Protein AF-A0A7X7AVJ8-F1 (afdb_monomer_lite)

Secondary structure (DSSP, 8-state):
-HHHHHHHHHHHH-HHHHHHHHHHHHHHHHHHHHT-PPP-SGGGTS-TTSHHHHHHHHHHHHH-SSPPP------HHHHTSHHHHHHHHHHHHHHTT-TT------HHHHHHHHHHHHHHHHHHHHHHHHHHHHHHHHHHHHHHHHHHHS-------

Radius of gyration: 40.54 Å; chains: 1; bounding box: 96×48×129 Å

pLDDT: mean 86.91, std 9.2, range [43.97, 97.0]

Structure (mmCIF, N/CA/C/O backbone):
data_AF-A0A7X7AVJ8-F1
#
_entry.id   AF-A0A7X7AVJ8-F1
#
loop_
_atom_site.group_PDB
_atom_site.id
_atom_site.type_symbol
_atom_site.label_atom_id
_atom_site.label_alt_id
_atom_site.label_comp_id
_atom_site.label_asym_id
_atom_site.label_entity_id
_atom_site.label_seq_id
_atom_site.pdbx_PDB_ins_code
_atom_site.Cartn_x
_atom_site.Cartn_y
_atom_site.Cartn_z
_atom_site.occupancy
_atom_site.B_iso_or_equiv
_atom_site.auth_seq_id
_atom_site.auth_comp_id
_atom_site.auth_asym_id
_atom_site.auth_atom_id
_atom_site.pdbx_PDB_model_num
ATOM 1 N N . MET A 1 1 ? 30.822 7.953 -60.426 1.00 58.78 1 MET A N 1
ATOM 2 C CA . MET A 1 1 ? 32.147 7.386 -60.065 1.00 58.78 1 MET A CA 1
ATOM 3 C C . MET A 1 1 ? 33.093 8.387 -59.384 1.00 58.78 1 MET A C 1
ATOM 5 O O . MET A 1 1 ? 33.814 8.000 -58.476 1.00 58.78 1 MET A O 1
ATOM 9 N N . ASN A 1 2 ? 33.059 9.682 -59.729 1.00 72.69 2 ASN A N 1
ATOM 10 C CA . ASN A 1 2 ? 34.025 10.670 -59.211 1.00 72.69 2 ASN A CA 1
ATOM 11 C C . ASN A 1 2 ? 33.883 11.044 -57.720 1.00 72.69 2 ASN A C 1
ATOM 13 O O . ASN A 1 2 ? 34.827 11.585 -57.149 1.00 72.69 2 ASN A O 1
ATOM 17 N N . LEU A 1 3 ? 32.737 10.784 -57.080 1.00 80.75 3 LEU A N 1
ATOM 18 C CA . LEU A 1 3 ? 32.504 11.142 -55.673 1.00 80.75 3 LEU A CA 1
ATOM 19 C C . LEU A 1 3 ? 33.219 10.183 -54.708 1.00 80.75 3 LEU A C 1
ATOM 21 O O . LEU A 1 3 ? 33.971 10.628 -53.846 1.00 80.75 3 LEU A O 1
ATOM 25 N N . PHE A 1 4 ? 33.054 8.873 -54.906 1.00 86.06 4 PHE A N 1
ATOM 26 C CA . PHE A 1 4 ? 33.702 7.843 -54.089 1.00 86.06 4 PHE A CA 1
ATOM 27 C C . PHE A 1 4 ? 35.227 7.887 -54.214 1.00 86.06 4 PHE A C 1
ATOM 29 O O . PHE A 1 4 ? 35.919 7.821 -53.204 1.00 86.06 4 PHE A O 1
ATOM 36 N N . ASN A 1 5 ? 35.752 8.132 -55.420 1.00 84.06 5 ASN A N 1
ATOM 37 C CA . ASN A 1 5 ? 37.193 8.304 -55.635 1.00 84.06 5 ASN A CA 1
ATOM 38 C C . ASN A 1 5 ? 37.744 9.550 -54.918 1.00 84.06 5 ASN A C 1
ATOM 40 O O . ASN A 1 5 ? 38.850 9.518 -54.383 1.00 84.06 5 ASN A O 1
ATOM 44 N N . LYS A 1 6 ? 36.965 10.639 -54.842 1.00 83.56 6 LYS A N 1
ATOM 45 C CA . LYS A 1 6 ? 37.340 11.844 -54.082 1.00 83.56 6 LYS A CA 1
ATOM 46 C C . LYS A 1 6 ? 37.289 11.625 -52.566 1.00 83.56 6 LYS A C 1
ATOM 48 O O . LYS A 1 6 ? 38.170 12.123 -51.867 1.00 83.56 6 LYS A O 1
ATOM 53 N N . LEU A 1 7 ? 36.293 10.896 -52.056 1.00 82.25 7 LEU A N 1
ATOM 54 C CA . LEU A 1 7 ? 36.221 10.523 -50.637 1.00 82.25 7 LEU A CA 1
ATOM 55 C C . LEU A 1 7 ? 37.371 9.588 -50.253 1.00 82.25 7 LEU A C 1
ATOM 57 O O . LEU A 1 7 ? 38.107 9.892 -49.318 1.00 82.25 7 LEU A O 1
ATOM 61 N N . GLY A 1 8 ? 37.582 8.516 -51.019 1.00 83.31 8 GLY A N 1
ATOM 62 C CA . GLY A 1 8 ? 38.673 7.565 -50.799 1.00 83.31 8 GLY A CA 1
ATOM 63 C C . GLY A 1 8 ? 40.044 8.239 -50.838 1.00 83.31 8 GLY A C 1
ATOM 64 O O . GLY A 1 8 ? 40.850 8.051 -49.929 1.00 83.31 8 GLY A O 1
ATOM 65 N N . GLY A 1 9 ? 40.269 9.129 -51.811 1.00 85.19 9 GLY A N 1
ATOM 66 C CA . GLY A 1 9 ? 41.506 9.907 -51.893 1.00 85.19 9 GLY A CA 1
ATOM 67 C C . GLY A 1 9 ? 41.748 10.814 -50.677 1.00 85.19 9 GLY A C 1
ATOM 68 O O . GLY A 1 9 ? 42.888 10.963 -50.239 1.00 85.19 9 GLY A O 1
ATOM 69 N N . ARG A 1 10 ? 40.695 11.393 -50.077 1.00 81.06 10 ARG A N 1
ATOM 70 C CA . ARG A 1 10 ? 40.819 12.176 -48.831 1.00 81.06 10 ARG A CA 1
ATOM 71 C C . ARG A 1 10 ? 41.119 11.309 -47.610 1.00 81.06 10 ARG A C 1
ATOM 73 O O . ARG A 1 10 ? 41.906 11.728 -46.764 1.00 81.06 10 ARG A O 1
ATOM 80 N N . ILE A 1 11 ? 40.531 10.117 -47.538 1.00 89.81 11 ILE A N 1
ATOM 81 C CA . ILE A 1 11 ? 40.794 9.146 -46.467 1.00 89.81 11 ILE A CA 1
ATOM 82 C C . ILE A 1 11 ? 42.255 8.686 -46.523 1.00 89.81 11 ILE A C 1
ATOM 84 O O . ILE A 1 11 ? 42.945 8.704 -45.507 1.00 89.81 11 ILE A O 1
ATOM 88 N N . GLN A 1 12 ? 42.760 8.378 -47.720 1.00 88.38 12 GLN A N 1
ATOM 89 C CA . GLN A 1 12 ? 44.133 7.908 -47.915 1.00 88.38 12 GLN A CA 1
ATOM 90 C C . GLN A 1 12 ? 45.187 8.998 -47.663 1.00 88.38 12 GLN A C 1
ATOM 92 O O . GLN A 1 12 ? 46.253 8.713 -47.122 1.00 88.38 12 GLN A O 1
ATOM 97 N N . LYS A 1 13 ? 44.903 10.256 -48.028 1.00 90.81 13 LYS A N 1
ATOM 98 C CA . LYS A 1 13 ? 45.857 11.370 -47.882 1.00 90.81 13 LYS A CA 1
ATOM 99 C C . LYS A 1 13 ? 46.037 11.836 -46.432 1.00 90.81 13 LYS A C 1
ATOM 101 O O . LYS A 1 13 ? 47.078 12.395 -46.097 1.00 90.81 13 LYS A O 1
ATOM 106 N N . SER A 1 14 ? 45.035 11.648 -45.572 1.00 89.19 14 SER A N 1
ATOM 107 C CA . SER A 1 14 ? 45.098 12.066 -44.164 1.00 89.19 14 SER A CA 1
ATOM 108 C C . SER A 1 14 ? 44.316 11.120 -43.241 1.00 89.19 14 SER A C 1
ATOM 110 O O . SER A 1 14 ? 43.305 11.531 -42.665 1.00 89.19 14 SER A O 1
ATOM 112 N N . PRO A 1 15 ? 44.785 9.872 -43.064 1.00 86.50 15 PRO A N 1
ATOM 113 C CA . PRO A 1 15 ? 44.043 8.826 -42.357 1.00 86.50 15 PRO A CA 1
ATOM 114 C C . PRO A 1 15 ? 43.783 9.172 -40.885 1.00 86.50 15 PRO A C 1
ATOM 116 O O . PRO A 1 15 ? 42.662 9.024 -40.408 1.00 86.50 15 PRO A O 1
ATOM 119 N N . PHE A 1 16 ? 44.772 9.738 -40.183 1.00 90.50 16 PHE A N 1
ATOM 120 C CA . PHE A 1 16 ? 44.627 10.136 -38.776 1.00 90.50 16 PHE A CA 1
ATOM 121 C C . PHE A 1 16 ? 43.551 11.206 -38.550 1.00 90.50 16 PHE A C 1
ATOM 123 O O . PHE A 1 16 ? 42.799 11.132 -37.583 1.00 90.50 16 PHE A O 1
ATOM 130 N N . LYS A 1 17 ? 43.447 12.196 -39.448 1.00 89.69 17 LYS A N 1
ATOM 131 C CA . LYS A 1 17 ? 42.457 13.278 -39.322 1.00 89.69 17 LYS A CA 1
ATOM 132 C C . LYS A 1 17 ? 41.038 12.763 -39.535 1.00 89.69 17 LYS A C 1
ATOM 134 O O . LYS A 1 17 ? 40.125 13.196 -38.840 1.00 89.69 17 LYS A O 1
ATOM 139 N N . VAL A 1 18 ? 40.866 11.840 -40.482 1.00 92.31 18 VAL A N 1
ATOM 140 C CA . VAL A 1 18 ? 39.571 11.200 -40.731 1.00 92.31 18 VAL A CA 1
ATOM 141 C C . VAL A 1 18 ? 39.179 10.315 -39.553 1.00 92.31 18 VAL A C 1
ATOM 143 O O . VAL A 1 18 ? 38.056 10.430 -39.083 1.00 92.31 18 VAL A O 1
ATOM 146 N N . LEU A 1 19 ? 40.106 9.511 -39.024 1.00 92.00 19 LEU A N 1
ATOM 147 C CA . LEU A 1 19 ? 39.847 8.670 -37.855 1.00 92.00 19 LEU A CA 1
ATOM 148 C C . LEU A 1 19 ? 39.412 9.503 -36.639 1.00 92.00 19 LEU A C 1
ATOM 150 O O . LEU A 1 19 ? 38.398 9.196 -36.017 1.00 92.00 19 LEU A O 1
ATOM 154 N N . LEU A 1 20 ? 40.133 10.590 -36.339 1.00 94.75 20 LEU A N 1
ATOM 155 C CA . LEU A 1 20 ? 39.787 11.500 -35.245 1.00 94.75 20 LEU A CA 1
ATOM 156 C C . LEU A 1 20 ? 38.399 12.127 -35.445 1.00 94.75 20 LEU A C 1
ATOM 158 O O . LEU A 1 20 ? 37.608 12.175 -34.506 1.00 94.75 20 LEU A O 1
ATOM 162 N N . LEU A 1 21 ? 38.090 12.577 -36.665 1.00 94.19 21 LEU A N 1
ATOM 163 C CA . LEU A 1 21 ? 36.784 13.147 -37.005 1.00 94.19 21 LEU A CA 1
ATOM 164 C C . LEU A 1 21 ? 35.657 12.125 -36.815 1.00 94.19 21 LEU A C 1
ATOM 166 O 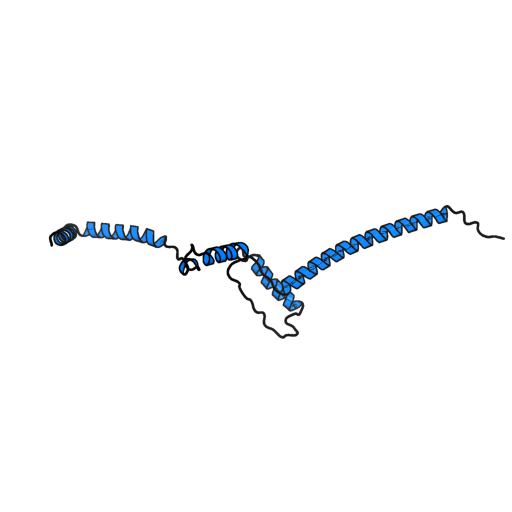O . LEU A 1 21 ? 34.609 12.461 -36.266 1.00 94.19 21 LEU A O 1
ATOM 170 N N . THR A 1 22 ? 35.871 10.880 -37.240 1.00 93.50 22 THR A N 1
ATOM 171 C CA . THR A 1 22 ? 34.911 9.790 -37.044 1.00 93.50 22 THR A CA 1
ATOM 172 C C . THR A 1 22 ? 34.684 9.523 -35.559 1.00 93.50 22 THR A C 1
ATOM 174 O O . THR A 1 22 ? 33.535 9.476 -35.133 1.00 93.50 22 THR A O 1
ATOM 177 N N . ILE A 1 23 ? 35.748 9.435 -34.755 1.00 95.00 23 ILE A N 1
ATOM 178 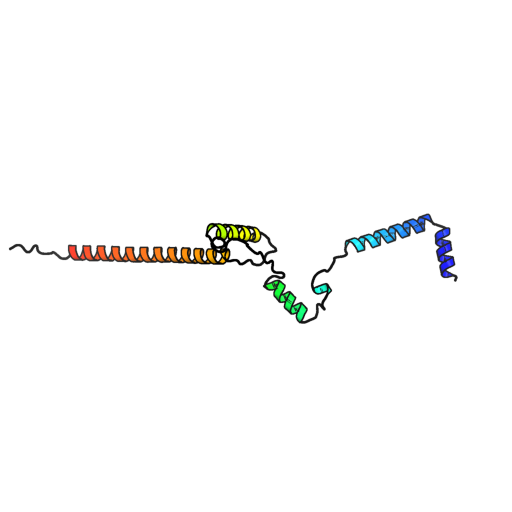C CA . ILE A 1 23 ? 35.642 9.244 -33.298 1.00 95.00 23 ILE A CA 1
ATOM 179 C C . ILE A 1 23 ? 34.877 10.402 -32.645 1.00 95.00 23 ILE A C 1
ATOM 181 O O . ILE A 1 23 ? 33.968 10.156 -31.859 1.00 95.00 23 ILE A O 1
ATOM 185 N N . LEU A 1 24 ? 35.181 11.652 -33.007 1.00 95.56 24 LEU A N 1
ATOM 186 C CA . LEU A 1 24 ? 34.448 12.835 -32.531 1.00 95.56 24 LEU A CA 1
ATOM 187 C C . LEU A 1 24 ? 32.964 12.790 -32.909 1.00 95.56 24 LEU A C 1
ATOM 189 O O . LEU A 1 24 ? 32.106 13.120 -32.096 1.00 95.56 24 LEU A O 1
ATOM 193 N N . THR A 1 25 ? 32.661 12.347 -34.129 1.00 94.19 25 THR A N 1
ATOM 194 C CA . THR A 1 25 ? 31.278 12.197 -34.598 1.00 94.19 25 THR A CA 1
ATOM 195 C C . THR A 1 25 ? 30.546 11.136 -33.777 1.00 94.19 25 THR A C 1
ATOM 197 O O . THR A 1 25 ? 29.435 11.383 -33.318 1.00 94.19 25 THR A O 1
ATOM 200 N N . PHE A 1 26 ? 31.174 9.985 -33.518 1.00 93.81 26 PHE A N 1
ATOM 201 C CA . PHE A 1 26 ? 30.594 8.949 -32.660 1.00 93.81 26 PHE A CA 1
ATOM 202 C C . PHE A 1 26 ? 30.434 9.410 -31.211 1.00 93.81 26 PHE A C 1
ATOM 204 O O . PHE A 1 26 ? 29.393 9.150 -30.617 1.00 93.81 26 PHE A O 1
ATOM 211 N N . ALA A 1 27 ? 31.405 10.140 -30.660 1.00 92.44 27 ALA A N 1
ATOM 212 C CA . ALA A 1 27 ? 31.304 10.698 -29.315 1.00 92.44 27 ALA A CA 1
ATOM 213 C C . ALA A 1 27 ? 30.085 11.625 -29.181 1.00 92.44 27 ALA A C 1
ATOM 215 O O . ALA A 1 27 ? 29.330 11.504 -28.221 1.00 92.44 27 ALA A O 1
ATOM 216 N N . LEU A 1 28 ? 29.834 12.486 -30.175 1.00 91.88 28 LEU A N 1
ATOM 217 C CA . LEU A 1 28 ? 28.644 13.344 -30.209 1.00 91.88 28 LEU A CA 1
ATOM 218 C C . LEU A 1 28 ? 27.338 12.545 -30.339 1.00 91.88 28 LEU A C 1
ATOM 220 O O . LEU A 1 28 ? 26.355 12.874 -29.680 1.00 91.88 28 LEU A O 1
ATOM 224 N N . LEU A 1 29 ? 27.318 11.483 -31.149 1.00 90.81 29 LEU A N 1
ATOM 225 C CA . LEU A 1 29 ? 26.137 10.622 -31.291 1.00 90.81 29 LEU A CA 1
ATOM 226 C C . LEU A 1 29 ? 25.814 9.856 -29.996 1.00 90.81 29 LEU A C 1
ATOM 228 O O . LEU A 1 29 ? 24.643 9.727 -29.641 1.00 90.81 29 LEU A O 1
ATOM 232 N N . ILE A 1 30 ? 26.835 9.402 -29.260 1.00 91.31 30 ILE A N 1
ATOM 233 C CA . ILE A 1 30 ? 26.671 8.706 -27.972 1.00 91.31 30 ILE A CA 1
ATOM 234 C C . ILE A 1 30 ? 26.006 9.617 -26.930 1.00 91.31 30 ILE A C 1
ATOM 236 O O . ILE A 1 30 ? 25.162 9.149 -26.169 1.00 91.31 30 ILE A O 1
ATOM 240 N N . VAL A 1 31 ? 26.306 10.921 -26.928 1.00 88.94 31 VAL A N 1
ATOM 241 C CA . VAL A 1 31 ? 25.640 11.888 -26.031 1.00 88.94 31 VAL A CA 1
ATOM 242 C C . VAL A 1 31 ? 24.121 11.914 -26.256 1.00 88.94 31 VAL A C 1
ATOM 244 O O . VAL A 1 31 ? 23.354 12.014 -25.297 1.00 88.94 31 VAL A O 1
ATOM 247 N N . GLY A 1 32 ? 23.672 11.766 -27.506 1.00 84.31 32 GLY A N 1
ATOM 248 C CA . GLY A 1 32 ? 22.250 11.641 -27.832 1.00 84.31 32 GLY A CA 1
ATOM 249 C C . GLY A 1 32 ? 21.636 10.338 -27.314 1.00 84.31 32 GLY A C 1
ATOM 250 O O . GLY A 1 32 ? 20.536 10.357 -26.767 1.00 84.31 32 GLY A O 1
ATOM 251 N N . ALA A 1 33 ? 22.367 9.224 -27.413 1.00 84.69 33 ALA A N 1
ATOM 252 C CA . ALA A 1 33 ? 21.906 7.915 -26.948 1.00 84.69 33 ALA A CA 1
ATOM 253 C C . ALA A 1 33 ? 21.673 7.863 -25.426 1.00 84.69 33 ALA A C 1
ATOM 255 O O . ALA A 1 33 ? 20.741 7.205 -24.975 1.00 84.69 33 ALA A O 1
ATOM 256 N N . ILE A 1 34 ? 22.468 8.598 -24.638 1.00 82.00 34 ILE A N 1
ATOM 257 C CA . ILE A 1 34 ? 22.302 8.685 -23.174 1.00 82.00 34 ILE A CA 1
ATOM 258 C C . ILE A 1 34 ? 20.972 9.364 -22.785 1.00 82.00 34 ILE A C 1
ATOM 260 O O . ILE A 1 34 ? 20.443 9.107 -21.709 1.00 82.00 34 ILE A O 1
ATOM 264 N N . ASN A 1 35 ? 20.399 10.200 -23.657 1.00 84.31 35 ASN A N 1
ATOM 265 C CA . ASN A 1 35 ? 19.148 10.926 -23.398 1.00 84.31 35 ASN A CA 1
ATOM 266 C C . ASN A 1 35 ? 17.892 10.204 -23.918 1.00 84.31 35 ASN A C 1
ATOM 268 O O . ASN A 1 35 ? 16.802 10.780 -23.919 1.00 84.31 35 ASN A O 1
ATOM 272 N N . VAL A 1 36 ? 18.018 8.954 -24.371 1.00 85.25 36 VAL A N 1
ATOM 273 C CA . VAL A 1 36 ? 16.871 8.157 -24.817 1.00 85.25 36 VAL A CA 1
ATOM 274 C C . VAL A 1 36 ? 16.073 7.697 -23.596 1.00 85.25 36 VAL A C 1
ATOM 276 O O . VAL A 1 36 ? 16.554 6.904 -22.791 1.00 85.25 36 VAL A O 1
ATOM 279 N N . LYS A 1 37 ? 14.836 8.185 -23.465 1.00 80.19 37 LYS A N 1
ATOM 280 C CA . LYS A 1 37 ? 13.865 7.691 -22.481 1.00 80.19 37 LYS A CA 1
ATOM 281 C C . LYS A 1 37 ? 13.062 6.551 -23.099 1.00 80.19 37 LYS A C 1
ATOM 283 O O . LYS A 1 37 ? 12.549 6.703 -24.206 1.00 80.19 37 LYS A O 1
ATOM 288 N N . MET A 1 38 ? 12.948 5.427 -22.395 1.00 79.56 38 MET A N 1
ATOM 289 C CA . MET A 1 38 ? 12.054 4.349 -22.816 1.00 79.56 38 MET A CA 1
ATOM 290 C C . MET A 1 38 ? 10.625 4.700 -22.403 1.00 79.56 38 MET A C 1
ATOM 292 O O . MET A 1 38 ? 10.365 4.893 -21.219 1.00 79.56 38 MET A O 1
ATOM 296 N N . ALA A 1 39 ? 9.723 4.798 -23.378 1.00 74.94 39 ALA A N 1
ATOM 297 C CA . ALA A 1 39 ? 8.290 4.768 -23.122 1.00 74.94 39 ALA A CA 1
ATOM 298 C C . ALA A 1 39 ? 7.870 3.294 -23.067 1.00 74.94 39 ALA A C 1
ATOM 300 O O . ALA A 1 39 ? 8.146 2.536 -23.999 1.00 74.94 39 ALA A O 1
ATOM 301 N N . THR A 1 40 ? 7.297 2.874 -21.943 1.00 79.19 40 THR A N 1
ATOM 302 C CA . THR A 1 40 ? 6.841 1.491 -21.718 1.00 79.19 40 THR A CA 1
ATOM 303 C C . THR A 1 40 ? 5.394 1.426 -21.248 1.00 79.19 40 THR A C 1
ATOM 305 O O . THR A 1 40 ? 4.883 0.327 -21.047 1.00 79.19 40 THR A O 1
ATOM 308 N N . GLY A 1 41 ? 4.738 2.572 -21.051 1.00 74.12 41 GLY A N 1
ATOM 309 C CA . GLY A 1 41 ? 3.341 2.625 -20.654 1.00 74.12 41 GLY A CA 1
ATOM 310 C C . GLY A 1 41 ? 2.392 2.483 -21.840 1.00 74.12 41 GLY A C 1
ATOM 311 O O . GLY A 1 41 ? 2.795 2.257 -22.992 1.00 74.12 41 GLY A O 1
ATOM 312 N N . SER A 1 42 ? 1.101 2.631 -21.548 1.00 73.94 42 SER A N 1
ATOM 313 C CA . SER A 1 42 ? 0.022 2.539 -22.533 1.00 73.94 42 SER A CA 1
ATOM 314 C C . SER A 1 42 ? 0.201 3.529 -23.693 1.00 73.94 42 SER A C 1
ATOM 316 O O . SER A 1 42 ? -0.137 3.198 -24.829 1.00 73.94 42 SER A O 1
ATOM 318 N N . GLU A 1 43 ? 0.860 4.670 -23.467 1.00 79.25 43 GLU A N 1
ATOM 319 C CA . GLU A 1 43 ? 1.227 5.669 -24.483 1.00 79.25 43 GLU A CA 1
ATOM 320 C C . GLU A 1 43 ? 2.095 5.126 -25.630 1.00 79.25 43 GLU A C 1
ATOM 322 O O . GLU A 1 43 ? 2.210 5.760 -26.678 1.00 79.25 43 GLU A O 1
ATOM 327 N N . THR A 1 44 ? 2.708 3.955 -25.442 1.00 82.56 44 THR A N 1
ATOM 328 C CA . THR A 1 44 ? 3.539 3.286 -26.456 1.00 82.56 44 THR A CA 1
ATOM 329 C C . THR A 1 44 ? 2.708 2.419 -27.402 1.00 82.56 44 THR A C 1
ATOM 331 O O . THR A 1 44 ? 3.112 2.164 -28.537 1.00 82.56 44 THR A O 1
ATOM 334 N N . LEU A 1 45 ? 1.558 1.931 -26.931 1.00 81.62 45 LEU A N 1
ATOM 335 C CA . LEU A 1 45 ? 0.755 0.913 -27.612 1.00 81.62 45 LEU A CA 1
ATOM 336 C C . LEU A 1 45 ? -0.551 1.466 -28.191 1.00 81.62 45 LEU A C 1
ATOM 338 O O . LEU A 1 45 ? -1.134 0.837 -29.075 1.00 81.62 45 LEU A O 1
ATOM 342 N N . VAL A 1 46 ? -1.010 2.625 -27.717 1.00 85.50 46 VAL A N 1
ATOM 343 C CA . VAL A 1 46 ? -2.249 3.266 -28.174 1.00 85.50 46 VAL A CA 1
ATOM 344 C C . VAL A 1 46 ? -2.037 4.737 -28.523 1.00 85.50 46 VAL A C 1
ATOM 346 O O . VAL A 1 46 ? -1.144 5.397 -28.001 1.00 85.50 46 VAL A O 1
ATOM 349 N N . ASP A 1 47 ? -2.872 5.259 -29.426 1.00 87.69 47 ASP A N 1
ATOM 350 C CA . ASP A 1 47 ? -2.837 6.672 -29.812 1.00 87.69 47 ASP A CA 1
ATOM 351 C C . ASP A 1 47 ? -3.192 7.561 -28.614 1.00 87.69 47 ASP A C 1
ATOM 353 O O . ASP A 1 47 ? -4.300 7.487 -28.068 1.00 87.69 47 ASP A O 1
ATOM 357 N N . VAL A 1 48 ? -2.254 8.433 -28.249 1.00 86.75 48 VAL A N 1
ATOM 358 C CA . VAL A 1 48 ? -2.372 9.385 -27.139 1.00 86.75 48 VAL A CA 1
ATOM 359 C C . VAL A 1 48 ? -3.486 10.419 -27.336 1.00 86.75 48 VAL A C 1
ATOM 361 O O . VAL A 1 48 ? -3.941 11.028 -26.372 1.00 86.75 48 VAL A O 1
ATOM 364 N N . ASN A 1 49 ? -3.964 10.611 -28.568 1.00 90.25 49 ASN A N 1
ATOM 365 C CA . ASN A 1 49 ? -5.084 11.508 -28.870 1.00 90.25 49 ASN A CA 1
ATOM 366 C C . ASN A 1 49 ? -6.440 10.788 -28.869 1.00 90.25 49 ASN A C 1
ATOM 368 O O . ASN A 1 49 ? -7.475 11.415 -29.107 1.00 90.25 49 ASN A O 1
ATOM 372 N N . SER A 1 50 ? -6.458 9.472 -28.636 1.00 92.06 50 SER A N 1
ATOM 373 C CA . SER A 1 50 ? -7.703 8.715 -28.565 1.00 92.06 50 SER A CA 1
ATOM 374 C C . SER A 1 50 ? -8.489 9.064 -27.301 1.00 92.06 50 SER A C 1
ATOM 376 O O . SER A 1 50 ? -7.931 9.267 -26.222 1.00 92.06 50 SER A O 1
ATOM 378 N N . SER A 1 51 ? -9.820 9.072 -27.410 1.00 90.44 51 SER A N 1
ATOM 379 C CA . SER A 1 51 ? -10.696 9.293 -26.255 1.00 90.44 51 SER A CA 1
ATOM 380 C C . SER A 1 51 ? -10.492 8.243 -25.159 1.00 90.44 51 SER A C 1
ATOM 382 O O . SER A 1 51 ? -10.625 8.561 -23.983 1.00 90.44 51 SER A O 1
ATOM 384 N N . ALA A 1 52 ? -10.146 7.007 -25.538 1.00 87.44 52 ALA A N 1
ATOM 385 C CA . ALA A 1 52 ? -9.864 5.921 -24.605 1.00 87.44 52 ALA A CA 1
ATOM 386 C C . ALA A 1 52 ? -8.589 6.181 -23.790 1.00 87.44 52 ALA A C 1
ATOM 388 O O . ALA A 1 52 ? -8.624 6.052 -22.570 1.00 87.44 52 ALA A O 1
ATOM 389 N N . TYR A 1 53 ? -7.496 6.605 -24.438 1.00 88.62 53 TYR A N 1
ATOM 390 C CA . TYR A 1 53 ? -6.259 6.958 -23.737 1.00 88.62 53 TYR A CA 1
ATOM 391 C C . TYR A 1 53 ? -6.480 8.129 -22.776 1.00 88.62 53 TYR A C 1
ATOM 393 O O . TYR A 1 53 ? -6.138 8.029 -21.604 1.00 88.62 53 TYR A O 1
ATOM 401 N N . ILE A 1 54 ? -7.119 9.206 -23.244 1.00 90.12 54 ILE A N 1
ATOM 402 C CA . ILE A 1 54 ? -7.382 10.395 -22.419 1.00 90.12 54 ILE A CA 1
ATOM 403 C C . ILE A 1 54 ? -8.264 10.037 -21.217 1.00 90.12 54 ILE A C 1
ATOM 405 O O . ILE A 1 54 ? -7.970 10.442 -20.097 1.00 90.12 54 ILE A O 1
ATOM 409 N N . SER A 1 55 ? -9.325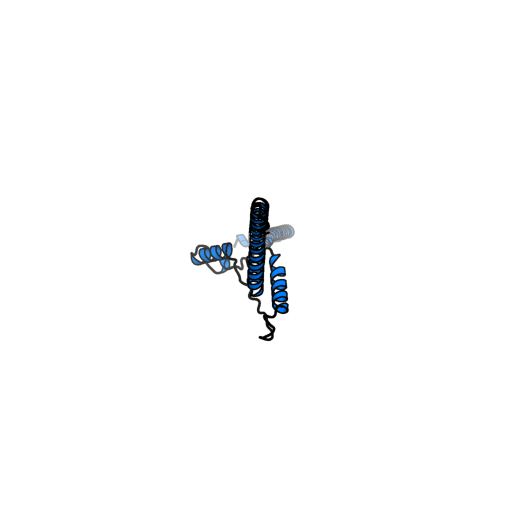 9.253 -21.430 1.00 89.00 55 SER A N 1
ATOM 410 C CA . SER A 1 55 ? -10.215 8.825 -20.347 1.00 89.00 55 SER A CA 1
ATOM 411 C C . SER A 1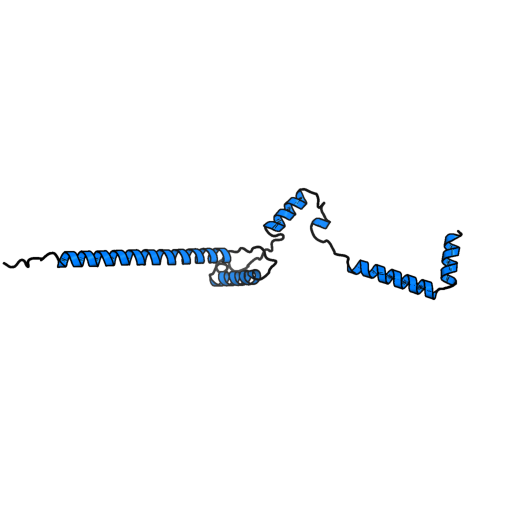 55 ? -9.498 7.946 -19.322 1.00 89.00 55 SER A C 1
ATOM 413 O O . SER A 1 55 ? -9.690 8.150 -18.125 1.00 89.00 55 SER A O 1
ATOM 415 N N . ASN A 1 56 ? -8.676 6.990 -19.769 1.00 86.00 56 ASN A N 1
ATOM 416 C CA . ASN A 1 56 ? -7.896 6.143 -18.866 1.00 86.00 56 ASN A CA 1
ATOM 417 C C . ASN A 1 56 ? -6.857 6.965 -18.106 1.00 86.00 56 ASN A C 1
ATOM 419 O O . ASN A 1 56 ? -6.764 6.831 -16.895 1.00 86.00 56 ASN A O 1
ATOM 423 N N . LYS A 1 57 ? -6.157 7.884 -18.777 1.00 87.56 57 LYS A N 1
ATOM 424 C CA . LYS A 1 57 ? -5.161 8.737 -18.130 1.00 87.56 57 LYS A CA 1
ATOM 425 C C . LYS A 1 57 ? -5.779 9.623 -17.047 1.00 87.56 57 LYS A C 1
ATOM 427 O O . LYS A 1 57 ? -5.247 9.720 -15.949 1.00 87.56 57 LYS A O 1
ATOM 432 N N . VAL A 1 58 ? -6.948 10.206 -17.323 1.00 88.62 58 VAL A N 1
ATOM 433 C CA . VAL A 1 58 ? -7.716 10.963 -16.323 1.00 88.62 58 VAL A CA 1
ATOM 434 C C . VAL A 1 58 ? -8.151 10.064 -15.164 1.00 88.62 58 VAL A C 1
ATOM 436 O O . VAL A 1 58 ? -8.109 10.503 -14.019 1.00 88.62 58 VAL A O 1
ATOM 439 N N . MET A 1 59 ? -8.559 8.820 -15.424 1.00 85.38 59 MET A N 1
ATOM 440 C CA . MET A 1 59 ? -8.888 7.872 -14.358 1.00 85.38 59 MET A CA 1
ATOM 441 C C . MET A 1 59 ? -7.658 7.563 -13.491 1.00 85.38 59 MET A C 1
ATOM 443 O O . MET A 1 59 ? -7.745 7.695 -12.275 1.00 85.38 59 MET A O 1
ATOM 447 N N . GLU A 1 60 ? -6.519 7.232 -14.101 1.00 84.94 60 GLU A N 1
ATOM 448 C CA . GLU A 1 60 ? -5.257 6.937 -13.407 1.00 84.94 60 GLU A CA 1
ATOM 449 C C . GLU A 1 60 ? -4.796 8.111 -12.532 1.00 84.94 60 GLU A C 1
ATOM 451 O O . GLU A 1 60 ? -4.462 7.923 -11.363 1.00 84.94 60 GLU A O 1
ATOM 456 N N . ASP A 1 61 ? -4.841 9.336 -13.067 1.00 84.25 61 ASP A N 1
ATOM 457 C CA . ASP A 1 61 ? -4.395 10.541 -12.360 1.00 84.25 61 ASP A CA 1
ATOM 458 C C . ASP A 1 61 ? -5.305 10.903 -11.163 1.00 84.25 61 ASP A C 1
ATOM 460 O O . ASP A 1 61 ? -4.858 11.577 -10.236 1.00 84.25 61 ASP A O 1
ATOM 464 N N . ASN A 1 62 ? -6.578 10.476 -11.165 1.00 83.38 62 ASN A N 1
ATOM 465 C CA . ASN A 1 62 ? -7.540 10.779 -10.092 1.00 83.38 62 ASN A CA 1
ATOM 466 C C . ASN A 1 62 ? -7.773 9.626 -9.105 1.00 83.38 62 ASN A C 1
ATOM 468 O O . ASN A 1 62 ? -8.175 9.884 -7.971 1.00 83.38 62 ASN A O 1
ATOM 472 N N . PHE A 1 63 ? -7.589 8.375 -9.530 1.00 80.50 63 PHE A N 1
ATOM 473 C CA . PHE A 1 63 ? -7.960 7.187 -8.750 1.00 80.50 63 PHE A CA 1
ATOM 474 C C . PHE A 1 63 ? -6.794 6.220 -8.510 1.00 80.50 63 PHE A C 1
ATOM 476 O O . PHE A 1 63 ? -6.977 5.217 -7.821 1.00 80.50 63 PHE A O 1
ATOM 483 N N . GLY A 1 64 ? -5.604 6.531 -9.026 1.00 78.56 64 GLY A N 1
ATOM 484 C CA . GLY A 1 64 ? -4.484 5.601 -9.083 1.00 78.56 64 GLY A CA 1
ATOM 485 C C . GLY A 1 64 ? -4.553 4.735 -10.340 1.00 78.56 64 GLY A C 1
ATOM 486 O O . GLY A 1 64 ? -5.623 4.505 -10.906 1.00 78.56 64 GLY A O 1
ATOM 487 N N . GLY A 1 65 ? -3.387 4.296 -10.807 1.00 80.75 65 GLY A N 1
ATOM 488 C CA . GLY A 1 65 ? -3.280 3.418 -11.967 1.00 80.75 65 GLY A CA 1
ATOM 489 C C . GLY A 1 65 ? -3.448 1.954 -11.585 1.00 80.75 65 GLY A C 1
ATOM 490 O O . GLY A 1 65 ? -4.555 1.474 -11.341 1.00 80.75 65 GLY A O 1
ATOM 491 N N . ASP A 1 66 ? -2.333 1.235 -11.539 1.00 77.62 66 ASP A N 1
ATOM 492 C CA . ASP A 1 66 ? -2.337 -0.206 -11.318 1.00 77.62 66 ASP A CA 1
ATOM 493 C C . ASP A 1 66 ? -2.681 -0.577 -9.870 1.00 77.62 66 ASP A C 1
ATOM 495 O O . ASP A 1 66 ? -2.149 -0.026 -8.906 1.00 77.62 66 ASP A O 1
ATOM 499 N N . SER A 1 67 ? -3.570 -1.560 -9.720 1.00 80.69 67 SER A N 1
ATOM 500 C CA . SER A 1 67 ? -3.937 -2.121 -8.418 1.00 80.69 67 SER A CA 1
ATOM 501 C C . SER A 1 67 ? -3.062 -3.323 -8.079 1.00 80.69 67 SER A C 1
ATOM 503 O O . SER A 1 67 ? -2.921 -4.248 -8.880 1.00 80.69 67 SER A O 1
ATOM 505 N N . ILE A 1 68 ? -2.532 -3.350 -6.858 1.00 84.12 68 ILE A N 1
ATOM 506 C CA . ILE A 1 68 ? -1.823 -4.508 -6.309 1.00 84.12 68 ILE A CA 1
ATOM 507 C C . ILE A 1 68 ? -2.803 -5.303 -5.445 1.00 84.12 68 ILE A C 1
ATOM 509 O O . ILE A 1 68 ? -3.375 -4.770 -4.495 1.00 84.12 68 ILE A O 1
ATOM 513 N N . LEU A 1 69 ? -2.995 -6.585 -5.767 1.00 87.62 69 LEU A N 1
ATOM 514 C CA . LEU A 1 69 ? -3.805 -7.498 -4.962 1.00 87.62 69 LEU A CA 1
ATOM 515 C C . LEU A 1 69 ? -2.902 -8.316 -4.037 1.00 87.62 69 LEU A C 1
ATOM 517 O O . LEU A 1 69 ? -2.037 -9.056 -4.505 1.00 87.62 69 LEU A O 1
ATOM 521 N N . ILE A 1 70 ? -3.144 -8.217 -2.732 1.00 88.56 70 ILE A N 1
ATOM 522 C CA . ILE A 1 70 ? -2.474 -9.025 -1.710 1.00 88.56 70 ILE A CA 1
ATOM 523 C C . ILE A 1 70 ? -3.482 -10.041 -1.176 1.00 88.56 70 ILE A C 1
ATOM 525 O O . ILE A 1 70 ? -4.543 -9.664 -0.679 1.00 88.56 70 ILE A O 1
ATOM 529 N N . LEU A 1 71 ? -3.157 -11.329 -1.298 1.00 91.75 71 LEU A N 1
ATOM 530 C CA . LEU A 1 71 ? -3.977 -12.421 -0.784 1.00 91.75 71 LEU A CA 1
ATOM 531 C C . LEU A 1 71 ? -3.411 -12.905 0.552 1.00 91.75 71 LEU A C 1
ATOM 533 O O . LEU A 1 71 ? -2.260 -13.331 0.624 1.00 91.75 71 LEU A O 1
ATOM 537 N N . PHE A 1 72 ? -4.236 -12.854 1.595 1.00 90.56 72 PHE A N 1
ATOM 538 C CA . PHE A 1 72 ? -3.927 -13.454 2.888 1.00 90.56 72 PHE A CA 1
ATOM 539 C C . PHE A 1 72 ? -4.529 -14.857 2.947 1.00 90.56 72 PHE A C 1
ATOM 541 O O . PHE A 1 72 ? -5.740 -15.021 2.791 1.00 90.56 72 PHE A O 1
ATOM 548 N N . GLU A 1 73 ? -3.684 -15.857 3.175 1.00 90.62 73 GLU A N 1
ATOM 549 C CA . GLU A 1 73 ? -4.079 -17.261 3.286 1.00 90.62 73 GLU A CA 1
ATOM 550 C C . GLU A 1 73 ? -3.927 -17.741 4.733 1.00 90.62 73 GLU A C 1
ATOM 552 O O . GLU A 1 73 ? -2.973 -17.382 5.424 1.00 90.62 73 GLU A O 1
ATOM 557 N N . GLY A 1 74 ? -4.872 -18.557 5.196 1.00 89.31 74 GLY A N 1
ATOM 558 C CA . GLY A 1 74 ? -4.883 -19.117 6.544 1.00 89.31 74 GLY A CA 1
ATOM 559 C C . GLY A 1 74 ? -6.141 -19.943 6.798 1.00 89.31 74 GLY A C 1
ATOM 560 O O . GLY A 1 74 ? -7.031 -20.010 5.946 1.00 89.31 74 GLY A O 1
ATOM 561 N N . ASP A 1 75 ? -6.218 -20.561 7.975 1.00 92.94 75 ASP A N 1
ATOM 562 C CA . ASP A 1 75 ? -7.402 -21.311 8.387 1.00 92.94 75 ASP A CA 1
ATOM 563 C C . ASP A 1 75 ? -8.610 -20.378 8.528 1.00 92.94 75 ASP A C 1
ATOM 565 O O . ASP A 1 75 ? -8.511 -19.287 9.091 1.00 92.94 75 ASP A O 1
ATOM 569 N N . GLN A 1 76 ? -9.767 -20.804 8.015 1.00 85.56 76 GLN A N 1
ATOM 570 C CA . GLN A 1 76 ? -10.962 -19.958 7.897 1.00 85.56 76 GLN A CA 1
ATOM 571 C C . GLN A 1 76 ? -11.405 -19.348 9.237 1.00 85.56 76 GLN A C 1
ATOM 573 O O . GLN A 1 76 ? -11.811 -18.185 9.276 1.00 85.56 76 GLN A O 1
ATOM 578 N N . ASP A 1 77 ? -11.303 -20.117 10.320 1.00 87.12 77 ASP A N 1
ATOM 579 C CA . ASP A 1 77 ? -11.729 -19.698 11.657 1.00 87.12 77 ASP A CA 1
ATOM 580 C C . ASP A 1 77 ? -10.743 -18.715 12.311 1.00 87.12 77 ASP A C 1
ATOM 582 O O . ASP A 1 77 ? -11.122 -17.931 13.182 1.00 87.12 77 ASP A O 1
ATOM 586 N N . GLU A 1 78 ? -9.482 -18.716 11.871 1.00 92.69 78 GLU A N 1
ATOM 587 C CA . GLU A 1 78 ? -8.412 -17.905 12.455 1.00 92.69 78 GLU A CA 1
ATOM 588 C C . GLU A 1 78 ? -8.046 -16.696 11.592 1.00 92.69 78 GLU A C 1
ATOM 590 O O . GLU A 1 78 ? -7.541 -15.702 12.118 1.00 92.69 78 GLU A O 1
ATOM 595 N N . LEU A 1 79 ? -8.316 -16.729 10.283 1.00 91.06 79 LEU A N 1
ATOM 596 C CA . LEU A 1 79 ? -7.926 -15.685 9.328 1.00 91.06 79 LEU A CA 1
ATOM 597 C C . LEU A 1 79 ? -8.443 -14.296 9.731 1.00 91.06 79 LEU A C 1
ATOM 599 O O . LEU A 1 79 ? -7.740 -13.303 9.568 1.00 91.06 79 LEU A O 1
ATOM 603 N N . LEU A 1 80 ? -9.654 -14.240 10.292 1.00 92.25 80 LEU A N 1
ATOM 604 C CA . LEU A 1 80 ? -10.301 -13.011 10.767 1.00 92.25 80 LEU A CA 1
ATOM 605 C C . LEU A 1 80 ? -10.235 -12.846 12.293 1.00 92.25 80 LEU A C 1
ATOM 607 O O . LEU A 1 80 ? -10.992 -12.062 12.868 1.00 92.25 80 LEU A O 1
ATOM 611 N N . SER A 1 81 ? -9.357 -13.587 12.969 1.00 93.56 81 SER A N 1
ATOM 612 C CA . SER A 1 81 ? -9.075 -13.352 14.386 1.00 93.56 81 SER A CA 1
ATOM 613 C C . SER A 1 81 ? -8.497 -11.949 14.593 1.00 93.56 81 SER A C 1
ATOM 615 O O . SER A 1 81 ? -7.875 -11.381 13.696 1.00 93.56 81 SER A O 1
ATOM 617 N N . ILE A 1 82 ? -8.676 -11.391 15.795 1.00 92.00 82 ILE A N 1
ATOM 618 C CA . ILE A 1 82 ? -8.139 -10.064 16.144 1.00 92.00 82 ILE A CA 1
ATOM 619 C C . ILE A 1 82 ? -6.633 -9.983 15.876 1.00 92.00 82 ILE A C 1
ATOM 621 O O . ILE A 1 82 ? -6.174 -9.002 15.301 1.00 92.00 82 ILE A O 1
ATOM 625 N N . GLU A 1 83 ? -5.888 -11.032 16.229 1.00 93.06 83 GLU A N 1
ATOM 626 C CA . GLU A 1 83 ? -4.437 -11.077 16.045 1.00 93.06 83 GLU A CA 1
ATOM 627 C C . GLU A 1 83 ? -4.055 -11.034 14.558 1.00 93.06 83 GLU A C 1
ATOM 629 O O . GLU A 1 83 ? -3.132 -10.326 14.162 1.00 93.06 83 GLU A O 1
ATOM 634 N N . ASN A 1 84 ? -4.783 -11.757 13.703 1.00 94.06 84 ASN A N 1
ATOM 635 C CA . ASN A 1 84 ? -4.496 -11.765 12.270 1.00 94.06 84 ASN A CA 1
ATOM 636 C C . ASN A 1 84 ? -4.972 -10.487 11.572 1.00 94.06 84 ASN A C 1
ATOM 638 O O . ASN A 1 84 ? -4.293 -10.009 10.665 1.00 94.06 84 ASN A O 1
ATOM 642 N N . ILE A 1 85 ? -6.069 -9.880 12.029 1.00 93.62 85 ILE A N 1
ATOM 643 C CA . ILE A 1 85 ? -6.494 -8.548 11.578 1.00 93.62 85 ILE A CA 1
ATOM 644 C C . ILE A 1 85 ? -5.442 -7.491 11.943 1.00 93.62 85 ILE A C 1
ATOM 646 O O . ILE A 1 85 ? -5.159 -6.611 11.132 1.00 93.62 85 ILE A O 1
ATOM 650 N N . GLU A 1 86 ? -4.831 -7.582 13.125 1.00 92.88 86 GLU A N 1
ATOM 651 C CA . GLU A 1 86 ? -3.741 -6.691 13.534 1.00 92.88 86 GLU A CA 1
ATOM 652 C C . GLU A 1 86 ? -2.507 -6.866 12.636 1.00 92.88 86 GLU A C 1
ATOM 654 O O . GLU A 1 86 ? -1.971 -5.880 12.135 1.00 92.88 86 GLU A O 1
ATOM 659 N N . LYS A 1 87 ? -2.131 -8.106 12.301 1.00 92.81 87 LYS A N 1
ATOM 660 C CA . LYS A 1 87 ? -1.063 -8.373 11.318 1.00 92.81 87 LYS A CA 1
ATOM 661 C C . LYS A 1 87 ? -1.392 -7.816 9.927 1.00 92.81 87 LYS A C 1
ATOM 663 O O . LYS A 1 87 ? -0.523 -7.245 9.273 1.00 92.81 87 LYS A O 1
ATOM 668 N N . MET A 1 88 ? -2.641 -7.941 9.464 1.00 92.94 88 MET A N 1
ATOM 669 C CA . MET A 1 88 ? -3.085 -7.322 8.204 1.00 92.94 88 MET A CA 1
ATOM 670 C C . MET A 1 88 ? -2.963 -5.791 8.262 1.00 92.94 88 MET A C 1
ATOM 672 O O . MET A 1 88 ? -2.492 -5.175 7.307 1.00 92.94 88 MET A O 1
ATOM 676 N N . TRP A 1 89 ? -3.328 -5.179 9.393 1.00 92.25 89 TRP A N 1
ATOM 677 C CA . TRP A 1 89 ? -3.192 -3.738 9.624 1.00 92.25 89 TRP A CA 1
ATOM 678 C C . TRP A 1 89 ? -1.731 -3.270 9.619 1.00 92.25 89 TRP A C 1
ATOM 680 O O . TRP A 1 89 ? -1.420 -2.199 9.099 1.00 92.25 89 TRP A O 1
ATOM 690 N N . GLU A 1 90 ? -0.811 -4.064 10.170 1.00 91.69 90 GLU A N 1
ATOM 691 C CA . GLU A 1 90 ? 0.624 -3.766 10.119 1.00 91.69 90 GLU A CA 1
ATOM 692 C C . GLU A 1 90 ? 1.150 -3.730 8.682 1.00 91.69 90 GLU A C 1
ATOM 694 O O . GLU A 1 90 ? 1.900 -2.818 8.333 1.00 91.69 90 GLU A O 1
ATOM 699 N N . VAL A 1 91 ? 0.723 -4.674 7.837 1.00 91.50 91 VAL A N 1
ATOM 700 C CA . VAL A 1 91 ? 1.068 -4.687 6.407 1.00 91.50 91 VAL A CA 1
ATOM 701 C C . VAL A 1 91 ? 0.538 -3.429 5.712 1.00 91.50 91 VAL A C 1
ATOM 703 O O . VAL A 1 91 ? 1.287 -2.764 5.000 1.00 91.50 91 VAL A O 1
ATOM 706 N N . GLU A 1 92 ? -0.717 -3.044 5.958 1.00 89.69 92 GLU A N 1
ATOM 707 C CA . GLU A 1 92 ? -1.276 -1.797 5.411 1.00 89.69 92 GLU A CA 1
ATOM 708 C C . GLU A 1 92 ? -0.502 -0.553 5.864 1.00 89.69 92 GLU A C 1
ATOM 710 O O . GLU A 1 92 ? -0.213 0.334 5.059 1.00 89.69 92 GLU A O 1
ATOM 715 N N . ASN A 1 93 ? -0.117 -0.487 7.140 1.00 88.81 93 ASN A N 1
ATOM 716 C CA . ASN A 1 93 ? 0.644 0.644 7.664 1.00 88.81 93 ASN A CA 1
ATOM 717 C C . ASN A 1 93 ? 2.039 0.763 7.052 1.00 88.81 93 ASN A C 1
ATOM 719 O O . ASN A 1 93 ? 2.534 1.882 6.948 1.00 88.81 93 ASN A O 1
ATOM 723 N N . GLN A 1 94 ? 2.666 -0.339 6.633 1.00 87.81 94 GLN A N 1
ATOM 724 C CA . GLN A 1 94 ? 3.935 -0.269 5.902 1.00 87.81 94 GLN A CA 1
ATOM 725 C C . GLN A 1 94 ? 3.753 0.458 4.564 1.00 87.81 94 GLN A C 1
ATOM 727 O O . GLN A 1 94 ? 4.547 1.333 4.233 1.00 87.81 94 GLN A O 1
ATOM 732 N N . PHE A 1 95 ? 2.661 0.176 3.849 1.00 87.00 95 PHE A N 1
ATOM 733 C CA . PHE A 1 95 ? 2.347 0.815 2.568 1.00 87.00 95 PHE A CA 1
ATOM 734 C C . PHE A 1 95 ? 1.885 2.268 2.693 1.00 87.00 95 PHE A C 1
ATOM 736 O O . PHE A 1 95 ? 2.040 3.046 1.757 1.00 87.00 95 PHE A O 1
ATOM 743 N N . LYS A 1 96 ? 1.365 2.674 3.854 1.00 81.81 96 LYS A N 1
ATOM 744 C CA . LYS A 1 96 ? 0.918 4.054 4.102 1.00 81.81 96 LYS A CA 1
ATOM 745 C C . LYS A 1 96 ? 2.027 5.105 3.949 1.00 81.81 96 LYS A C 1
ATOM 747 O O . LYS A 1 96 ? 1.715 6.278 3.751 1.00 81.81 96 LYS A O 1
ATOM 752 N N . TYR A 1 97 ? 3.291 4.712 4.092 1.00 76.75 97 TYR A N 1
ATOM 753 C CA . TYR A 1 97 ? 4.437 5.623 4.009 1.00 76.75 97 TYR A CA 1
ATOM 754 C C . TYR A 1 97 ? 5.064 5.706 2.612 1.00 76.75 97 TYR A C 1
ATOM 756 O O . TYR A 1 97 ? 5.986 6.496 2.423 1.00 76.75 97 TYR A O 1
ATOM 764 N N . GLU A 1 98 ? 4.571 4.931 1.647 1.00 81.81 98 GLU A N 1
ATOM 765 C CA . GLU A 1 98 ? 5.049 4.972 0.266 1.00 81.81 98 GLU A CA 1
ATOM 766 C C . GLU A 1 98 ? 4.322 6.079 -0.509 1.00 81.81 98 GLU A C 1
ATOM 768 O O . GLU A 1 98 ? 3.098 6.054 -0.642 1.00 81.81 98 GLU A O 1
ATOM 773 N N . GLU A 1 99 ? 5.074 7.055 -1.031 1.00 78.44 99 GLU A N 1
ATOM 774 C CA . GLU A 1 99 ? 4.514 8.231 -1.726 1.00 78.44 99 GLU A CA 1
ATOM 775 C C . GLU A 1 99 ? 3.722 7.862 -2.993 1.00 78.44 99 GLU A C 1
ATOM 777 O O . GLU A 1 99 ? 2.812 8.593 -3.386 1.00 78.44 99 GLU A O 1
ATOM 782 N N . ASP A 1 100 ? 4.022 6.708 -3.594 1.00 82.75 100 ASP A N 1
ATOM 783 C CA . ASP A 1 100 ? 3.396 6.227 -4.829 1.00 82.75 100 ASP A CA 1
ATOM 784 C C . ASP A 1 100 ? 2.119 5.390 -4.592 1.00 82.75 100 ASP A C 1
ATOM 786 O O . ASP A 1 100 ? 1.481 4.942 -5.549 1.00 82.75 100 ASP A O 1
ATOM 790 N N . ILE A 1 101 ? 1.704 5.174 -3.335 1.00 82.25 101 ILE A N 1
ATOM 791 C CA . ILE A 1 101 ? 0.488 4.415 -3.003 1.00 82.25 101 ILE A CA 1
ATOM 792 C C . ILE A 1 101 ? -0.672 5.374 -2.726 1.00 82.25 101 ILE A C 1
ATOM 794 O O . ILE A 1 101 ? -0.790 5.974 -1.660 1.00 82.25 101 ILE A O 1
ATOM 798 N N . PHE A 1 102 ? -1.578 5.483 -3.700 1.00 79.62 102 PHE A N 1
ATOM 799 C CA . PHE A 1 102 ? -2.720 6.401 -3.642 1.00 79.62 102 PHE A CA 1
ATOM 800 C C . PHE A 1 102 ? -3.795 5.989 -2.622 1.00 79.62 102 PHE A C 1
ATOM 802 O O . PHE A 1 102 ? -4.383 6.829 -1.939 1.00 79.62 102 PHE A O 1
ATOM 809 N N . SER A 1 103 ? -4.093 4.692 -2.531 1.00 83.00 103 SER A N 1
ATOM 810 C CA . SER A 1 103 ? -5.114 4.155 -1.633 1.00 83.00 103 SER A CA 1
ATOM 811 C C . SER A 1 103 ? -4.862 2.679 -1.344 1.00 83.00 103 SER A C 1
ATOM 813 O O . SER A 1 103 ? -4.353 1.949 -2.191 1.00 83.00 103 SER A O 1
ATOM 815 N N . PHE A 1 104 ? -5.259 2.236 -0.155 1.00 85.62 104 PHE A N 1
ATOM 816 C CA . PHE A 1 104 ? -5.299 0.834 0.236 1.00 85.62 104 PHE A CA 1
ATOM 817 C C . PHE A 1 104 ? -6.593 0.561 1.004 1.00 85.62 104 PHE A C 1
ATOM 819 O O . PHE A 1 104 ? -7.151 1.446 1.661 1.00 85.62 104 PHE A O 1
ATOM 826 N N . MET A 1 105 ? -7.098 -0.664 0.887 1.00 85.88 105 MET A N 1
ATOM 827 C CA . MET A 1 105 ? -8.308 -1.103 1.570 1.00 85.88 105 MET A CA 1
ATOM 828 C C . MET A 1 105 ? -8.240 -2.603 1.845 1.00 85.88 105 MET A C 1
ATOM 830 O O . MET A 1 105 ? -8.081 -3.405 0.926 1.00 85.88 105 MET A O 1
ATOM 834 N N . SER A 1 106 ? -8.459 -2.981 3.099 1.00 90.50 106 SER A N 1
ATOM 835 C CA . SER A 1 106 ? -8.682 -4.361 3.524 1.00 90.50 106 SER A CA 1
ATOM 836 C C . SER A 1 106 ? -9.747 -4.443 4.618 1.00 90.50 106 SER A C 1
ATOM 838 O O . SER A 1 106 ? -10.267 -3.435 5.110 1.00 90.50 106 SER A O 1
ATOM 840 N N . THR A 1 107 ? -10.044 -5.668 5.049 1.00 90.00 107 THR A N 1
ATOM 841 C CA . THR A 1 107 ? -10.868 -5.937 6.232 1.00 90.00 107 THR A CA 1
ATOM 842 C C . THR A 1 107 ? -10.324 -5.240 7.483 1.00 90.00 107 THR A C 1
ATOM 844 O O . THR A 1 107 ? -11.115 -4.733 8.279 1.00 90.00 107 THR A O 1
ATOM 847 N N . ALA A 1 108 ? -8.999 -5.146 7.642 1.00 92.19 108 ALA A N 1
ATOM 848 C CA . ALA A 1 108 ? -8.381 -4.493 8.793 1.00 92.19 108 ALA A CA 1
ATOM 849 C C . ALA A 1 108 ? -8.664 -2.987 8.818 1.00 92.19 108 ALA A C 1
ATOM 851 O O . ALA A 1 108 ? -9.128 -2.464 9.834 1.00 92.19 108 ALA A O 1
ATOM 852 N N . SER A 1 109 ? -8.529 -2.321 7.670 1.00 91.06 109 SER A N 1
ATOM 853 C CA . SER A 1 109 ? -8.936 -0.924 7.491 1.00 91.06 109 SER A CA 1
ATOM 854 C C . SER A 1 109 ? -10.399 -0.672 7.871 1.00 91.06 109 SER A C 1
ATOM 856 O O . SER A 1 109 ? -10.706 0.325 8.529 1.00 91.06 109 SER A O 1
ATOM 858 N N . ILE A 1 110 ? -11.319 -1.570 7.499 1.00 92.00 110 ILE A N 1
ATOM 859 C CA . ILE A 1 110 ? -12.746 -1.432 7.839 1.00 92.00 110 ILE A CA 1
ATOM 860 C C . ILE A 1 110 ? -12.952 -1.523 9.355 1.00 92.00 110 ILE A C 1
ATOM 862 O O . ILE A 1 110 ? -13.622 -0.664 9.937 1.00 92.00 110 ILE A O 1
ATOM 866 N N . VAL A 1 111 ? -12.363 -2.532 10.002 1.00 93.00 111 VAL A N 1
ATOM 867 C CA . VAL A 1 111 ? -12.472 -2.734 11.456 1.00 93.00 111 VAL A CA 1
ATOM 868 C C . VAL A 1 111 ? -11.874 -1.551 12.220 1.00 93.00 111 VAL A C 1
ATOM 870 O O . VAL A 1 111 ? -12.491 -1.064 13.173 1.00 93.00 111 VAL A O 1
ATOM 873 N N . HIS A 1 112 ? -10.730 -1.030 11.773 1.00 90.31 112 HIS A N 1
ATOM 874 C CA . HIS A 1 112 ? -10.092 0.135 12.384 1.00 90.31 112 HIS A CA 1
ATOM 875 C C . HIS A 1 112 ? -10.988 1.378 12.288 1.00 90.31 112 HIS A C 1
ATOM 877 O O . HIS A 1 112 ? -11.320 1.987 13.304 1.00 90.31 112 HIS A O 1
ATOM 883 N N . GLN A 1 113 ? -11.511 1.685 11.095 1.00 90.38 113 GLN A N 1
ATOM 884 C CA . GLN A 1 113 ? -12.422 2.820 10.902 1.00 90.38 113 GLN A CA 1
ATOM 885 C C . GLN A 1 113 ? -13.719 2.696 11.712 1.00 90.38 113 GLN A C 1
ATOM 887 O O . GLN A 1 113 ? -14.259 3.699 12.188 1.00 90.38 113 GLN A O 1
ATOM 892 N N . MET A 1 114 ? -14.266 1.485 11.849 1.00 93.00 114 MET A N 1
ATOM 893 C CA . MET A 1 114 ? -15.429 1.248 12.709 1.00 93.00 114 MET A CA 1
ATOM 894 C C . MET A 1 114 ? -15.090 1.524 14.175 1.00 93.00 114 MET A C 1
ATOM 896 O O . MET A 1 114 ? -15.857 2.208 14.855 1.00 93.00 114 MET A O 1
ATOM 900 N N . THR A 1 115 ? -13.936 1.047 14.638 1.00 91.94 115 THR A N 1
ATOM 901 C CA . THR A 1 115 ? -13.462 1.223 16.019 1.00 91.94 115 THR A CA 1
ATOM 902 C C . THR A 1 115 ? -13.195 2.695 16.345 1.00 91.94 115 THR A C 1
ATOM 904 O O . THR A 1 115 ? -13.593 3.178 17.409 1.00 91.94 115 THR A O 1
ATOM 907 N N . ASP A 1 116 ? -12.627 3.454 15.409 1.00 93.50 116 ASP A N 1
ATOM 908 C CA . ASP A 1 116 ? -12.397 4.896 15.558 1.00 93.50 116 ASP A CA 1
ATOM 909 C C . ASP A 1 116 ? -13.709 5.683 15.664 1.00 93.50 116 ASP A C 1
ATOM 911 O O . ASP A 1 116 ? -13.877 6.550 16.536 1.00 93.50 116 ASP A O 1
ATOM 915 N N . ARG A 1 117 ? -14.686 5.351 14.808 1.00 95.31 117 ARG A N 1
ATOM 916 C CA . ARG A 1 117 ? -16.031 5.944 14.871 1.00 95.31 117 ARG A CA 1
ATOM 917 C C . ARG A 1 117 ? -16.724 5.605 16.187 1.00 95.31 117 ARG A C 1
ATOM 919 O O . ARG A 1 117 ? -17.271 6.502 16.827 1.00 95.31 117 ARG A O 1
ATOM 926 N N . GLN A 1 118 ? -16.671 4.345 16.620 1.00 95.19 118 GLN A N 1
ATOM 927 C CA . GLN A 1 118 ? -17.228 3.919 17.908 1.00 95.19 118 GLN A CA 1
ATOM 928 C C . GLN A 1 118 ? -16.579 4.662 19.077 1.00 95.19 118 GLN A C 1
ATOM 930 O O . GLN A 1 118 ? -17.286 5.175 19.940 1.00 95.19 118 GLN A O 1
ATOM 935 N N . THR A 1 119 ? -15.255 4.803 19.069 1.00 96.31 119 THR A N 1
ATOM 936 C CA . THR A 1 119 ? -14.516 5.549 20.096 1.00 96.31 119 THR A CA 1
ATOM 937 C C . THR A 1 119 ? -14.974 7.004 20.173 1.00 96.31 119 THR A C 1
ATOM 939 O O . THR A 1 119 ? -15.158 7.543 21.266 1.00 96.31 119 THR A O 1
ATOM 942 N N . THR A 1 120 ? -15.193 7.643 19.024 1.00 96.62 120 THR A N 1
ATOM 943 C CA . THR A 1 120 ? -15.690 9.025 18.956 1.00 96.62 120 THR A CA 1
ATOM 944 C C . THR A 1 120 ? -17.106 9.133 19.521 1.00 96.62 120 THR A C 1
ATOM 946 O O . THR A 1 120 ? -17.347 9.954 20.405 1.00 96.62 120 THR A O 1
ATOM 949 N N . MET A 1 121 ? -18.012 8.240 19.110 1.00 95.81 121 MET A N 1
ATOM 950 C CA . MET A 1 121 ? -19.385 8.205 19.629 1.00 95.81 121 MET A CA 1
ATOM 95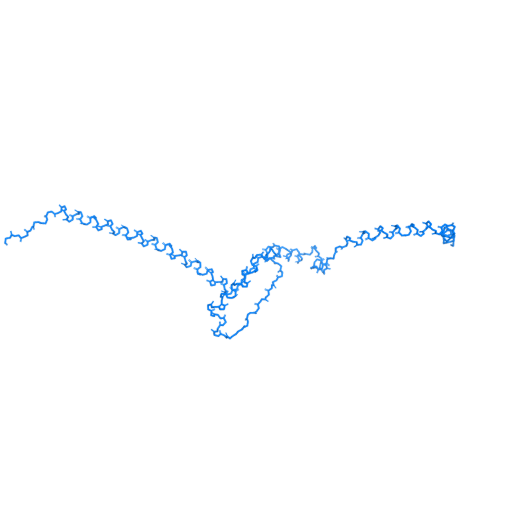1 C C . MET A 1 121 ? -19.433 7.958 21.143 1.00 95.81 121 MET A C 1
ATOM 953 O O . MET A 1 121 ? -20.207 8.604 21.844 1.00 95.81 121 MET A O 1
ATOM 957 N N . ILE A 1 122 ? -18.591 7.063 21.671 1.00 96.56 122 ILE A N 1
ATOM 958 C CA . ILE A 1 122 ? -18.510 6.800 23.116 1.00 96.56 122 ILE A CA 1
ATOM 959 C C . ILE A 1 122 ? -18.070 8.062 23.864 1.00 96.56 122 ILE A C 1
ATOM 961 O O . ILE A 1 122 ? -18.672 8.411 24.879 1.00 96.56 122 ILE A O 1
ATOM 965 N N . LYS A 1 123 ? -17.054 8.778 23.365 1.00 95.88 123 LYS A N 1
ATOM 966 C CA . LYS A 1 123 ? -16.602 10.041 23.975 1.00 95.88 123 LYS A CA 1
ATOM 967 C C . LYS A 1 123 ? -17.728 11.073 24.023 1.00 95.88 123 LYS A C 1
ATOM 969 O O . LYS A 1 123 ? -17.939 11.690 25.065 1.00 95.88 123 LYS A O 1
ATOM 974 N N . GLU A 1 124 ? -18.471 11.230 22.930 1.00 95.69 124 GLU A N 1
ATOM 975 C CA . GLU A 1 124 ? -19.618 12.143 22.867 1.00 95.69 124 GLU A CA 1
ATOM 976 C C . GLU A 1 124 ? -20.721 11.743 23.855 1.00 95.69 124 GLU A C 1
ATOM 978 O O . GLU A 1 124 ? -21.182 12.575 24.637 1.00 95.69 124 GLU A O 1
ATOM 983 N N . GLN A 1 125 ? -21.089 10.460 23.895 1.00 96.19 125 GLN A N 1
ATOM 984 C CA . GLN A 1 125 ? -22.115 9.952 24.809 1.00 96.19 125 GLN A CA 1
ATOM 985 C C . GLN A 1 125 ? -21.720 10.114 26.281 1.00 96.19 125 GLN A C 1
ATOM 987 O O . GLN A 1 125 ? -22.557 10.489 27.102 1.00 96.19 125 GLN A O 1
ATOM 992 N N . VAL A 1 126 ? -20.449 9.895 26.630 1.00 96.44 126 VAL A N 1
ATOM 993 C CA . VAL A 1 126 ? -19.942 10.122 27.993 1.00 96.44 126 VAL A CA 1
ATOM 994 C C . VAL A 1 126 ? -20.070 11.596 28.390 1.00 96.44 126 VAL A C 1
ATOM 996 O O . VAL A 1 126 ? -20.479 11.892 29.516 1.00 96.44 126 VAL A O 1
ATOM 999 N N . LEU A 1 127 ? -19.792 12.530 27.474 1.00 95.56 127 LEU A N 1
ATOM 1000 C CA . LEU A 1 127 ? -19.997 13.963 27.717 1.00 95.56 127 LEU A CA 1
ATOM 1001 C C . LEU A 1 127 ? -21.483 14.299 27.907 1.00 95.56 127 LEU A C 1
ATOM 1003 O O . LEU A 1 127 ? -21.825 15.058 28.816 1.00 95.56 127 LEU A O 1
ATOM 1007 N N . THR A 1 128 ? -22.373 13.700 27.112 1.00 96.44 128 THR A N 1
ATOM 1008 C CA . THR A 1 128 ? -23.826 13.859 27.279 1.00 96.44 128 THR A CA 1
ATOM 1009 C C . THR A 1 128 ? -24.301 13.340 28.637 1.00 96.44 128 THR A C 1
ATOM 1011 O O . THR A 1 128 ? -25.033 14.044 29.333 1.00 96.44 128 THR A O 1
ATOM 1014 N N . ILE A 1 129 ? -23.852 12.152 29.057 1.00 96.31 129 ILE A N 1
ATOM 1015 C CA . ILE A 1 129 ? -24.186 11.578 30.370 1.00 96.31 129 ILE A CA 1
ATOM 1016 C C . ILE A 1 129 ? -23.673 12.483 31.493 1.00 96.31 129 ILE A C 1
ATOM 1018 O O . ILE A 1 129 ? -24.412 12.766 32.432 1.00 96.31 129 ILE A O 1
ATOM 1022 N N . SER A 1 130 ? -22.439 12.984 31.390 1.00 95.75 130 SER A N 1
ATOM 1023 C CA . SER A 1 130 ? -21.877 13.926 32.364 1.00 95.75 130 SER A CA 1
ATOM 1024 C C . SER A 1 130 ? -22.728 15.197 32.492 1.00 95.75 130 SER A C 1
ATOM 1026 O O . SER A 1 130 ? -23.028 15.633 33.607 1.00 95.75 130 SER A O 1
ATOM 1028 N N . GLY A 1 131 ? -23.182 15.751 31.363 1.00 96.50 131 GLY A N 1
ATOM 1029 C CA . GLY A 1 131 ? -24.114 16.879 31.335 1.00 96.50 131 GLY A CA 1
ATOM 1030 C C . GLY A 1 131 ? -25.450 16.562 32.013 1.00 96.50 131 GLY A C 1
ATOM 1031 O O . GLY A 1 131 ? -25.890 17.322 32.876 1.00 96.50 131 GLY A O 1
ATOM 1032 N N . GLY A 1 132 ? -26.054 15.414 31.690 1.00 95.75 132 GLY A N 1
ATOM 1033 C CA . GLY A 1 132 ? -27.307 14.963 32.304 1.00 95.7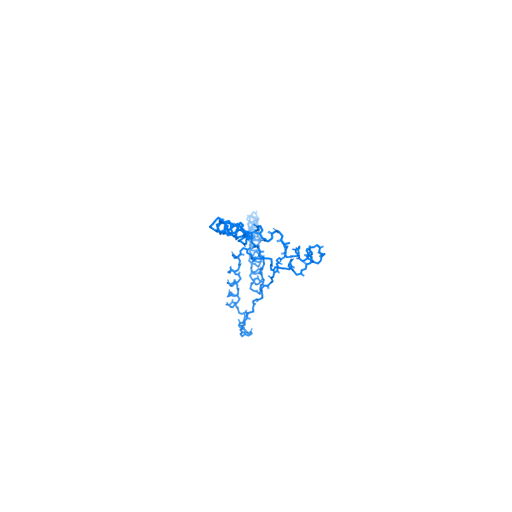5 132 GLY A CA 1
ATOM 1034 C C . GLY A 1 132 ? -27.188 14.731 33.815 1.00 95.75 132 GLY A C 1
ATOM 1035 O O . GLY A 1 132 ? -28.046 15.166 34.580 1.00 95.75 132 GLY A O 1
ATOM 1036 N N . LEU A 1 133 ? -26.086 14.130 34.276 1.00 97.00 133 LEU A N 1
ATOM 1037 C CA . LEU A 1 133 ? -25.804 13.947 35.705 1.00 97.00 133 LEU A CA 1
ATOM 1038 C C . LEU A 1 133 ? -25.637 15.287 36.434 1.00 97.00 133 LEU A C 1
ATOM 1040 O O . LEU A 1 133 ? -26.124 15.443 37.555 1.00 97.00 133 LEU A O 1
ATOM 1044 N N . LYS A 1 134 ? -24.995 16.276 35.801 1.00 96.62 134 LYS A N 1
ATOM 1045 C CA . LYS A 1 134 ? -24.886 17.636 36.347 1.00 96.62 134 LYS A CA 1
ATOM 1046 C C . LYS A 1 134 ? -26.257 18.302 36.476 1.00 96.62 134 LYS A C 1
ATOM 1048 O O . LYS A 1 134 ? -26.528 18.937 37.493 1.00 96.62 134 LYS A O 1
ATOM 1053 N N . GLU A 1 135 ? -27.129 18.138 35.485 1.00 96.75 135 GLU A N 1
ATOM 1054 C CA . GLU A 1 135 ? -28.503 18.643 35.557 1.00 96.75 135 GLU A CA 1
ATOM 1055 C C . GLU A 1 135 ? -29.288 17.977 36.696 1.00 96.75 135 GLU A C 1
ATOM 1057 O O . GLU A 1 135 ? -29.905 18.673 37.503 1.00 96.75 135 GLU A O 1
ATOM 1062 N N . MET A 1 136 ? -29.205 16.649 36.826 1.00 95.19 136 MET A N 1
ATOM 1063 C CA . MET A 1 136 ? -29.827 15.924 37.939 1.00 95.19 136 MET A CA 1
ATOM 1064 C C . MET A 1 136 ? -29.305 16.401 39.299 1.00 95.19 136 MET A C 1
ATOM 1066 O O . MET A 1 136 ? -30.099 16.620 40.211 1.00 95.19 136 MET A O 1
ATOM 1070 N N . SER A 1 137 ? -27.993 16.619 39.433 1.00 95.56 137 SER A N 1
ATOM 1071 C CA . SER A 1 137 ? -27.388 17.182 40.646 1.00 95.56 137 SER A CA 1
ATOM 1072 C C . SER A 1 137 ? -27.972 18.555 40.978 1.00 95.56 137 SER A C 1
ATOM 1074 O O . SER A 1 137 ? -28.313 18.810 42.130 1.00 95.56 137 SER A O 1
ATOM 1076 N N . ASN A 1 138 ? -28.121 19.431 39.982 1.00 96.62 138 ASN A N 1
ATOM 1077 C CA . ASN A 1 138 ? -28.708 20.755 40.182 1.00 96.62 138 ASN A CA 1
ATOM 1078 C C . ASN A 1 138 ? -30.172 20.659 40.636 1.00 96.62 138 ASN A C 1
ATOM 1080 O O . ASN A 1 138 ? -30.545 21.328 41.596 1.00 96.62 138 ASN A O 1
ATOM 1084 N N . LYS A 1 139 ? -30.975 19.776 40.022 1.00 95.06 139 LYS A N 1
ATOM 1085 C CA . LYS A 1 139 ? -32.367 19.540 40.445 1.00 95.06 139 LYS A CA 1
ATOM 1086 C C . LYS A 1 139 ? -32.465 18.959 41.856 1.00 95.06 139 LYS A C 1
ATOM 1088 O O . LYS A 1 139 ? -33.367 19.320 42.600 1.00 95.06 139 LYS A O 1
ATOM 1093 N N . LEU A 1 140 ? -31.543 18.083 42.257 1.00 94.69 140 LEU A N 1
ATOM 1094 C CA . LEU A 1 140 ? -31.502 17.553 43.626 1.00 94.69 140 LEU A CA 1
ATOM 1095 C C . LEU A 1 140 ? -31.159 18.639 44.656 1.00 94.69 140 LEU A C 1
ATOM 1097 O O . LEU A 1 140 ? -31.749 18.656 45.735 1.00 94.69 140 LEU A O 1
ATOM 1101 N N . ILE A 1 141 ? -30.248 19.560 44.325 1.00 93.31 141 ILE A N 1
ATOM 1102 C CA . ILE A 1 141 ? -29.926 20.723 45.170 1.00 93.31 141 ILE A CA 1
ATOM 1103 C C . ILE A 1 141 ? -31.136 21.660 45.284 1.00 93.31 141 ILE A C 1
ATOM 1105 O O . ILE A 1 141 ? -31.436 22.141 46.378 1.00 93.31 141 ILE A O 1
ATOM 1109 N N . GLU A 1 142 ? -31.841 21.897 44.176 1.00 93.62 142 GLU A N 1
ATOM 1110 C CA . GLU A 1 142 ? -33.068 22.700 44.134 1.00 93.62 142 GLU A CA 1
ATOM 1111 C C . GLU A 1 142 ? -34.159 22.089 45.024 1.00 93.62 142 GLU A C 1
ATOM 1113 O O . GLU A 1 142 ? -34.626 22.752 45.948 1.00 93.62 142 GLU A O 1
ATOM 1118 N N . VAL A 1 143 ? -34.470 20.799 44.848 1.00 92.00 143 VAL A N 1
ATOM 1119 C CA . VAL A 1 143 ? -35.432 20.068 45.695 1.00 92.00 143 VAL A CA 1
ATOM 1120 C C . VAL A 1 143 ? -35.017 20.099 47.168 1.00 92.00 143 VAL A C 1
ATOM 1122 O O . VAL A 1 143 ? -35.852 20.336 48.038 1.00 92.00 143 VAL A O 1
ATOM 1125 N N . GLY A 1 144 ? -33.733 19.894 47.472 1.00 89.00 144 GLY A N 1
ATOM 1126 C CA . GLY A 1 144 ? -33.223 19.985 48.842 1.00 89.00 144 GLY A CA 1
ATOM 1127 C C . GLY A 1 144 ? -33.429 21.372 49.456 1.00 89.00 144 GLY A C 1
ATOM 1128 O O . GLY A 1 144 ? -33.864 21.483 50.602 1.00 89.00 144 GLY A O 1
ATOM 1129 N N . SER A 1 145 ? -33.190 22.426 48.674 1.00 88.25 145 SER A N 1
ATOM 1130 C CA . SER A 1 145 ? -33.389 23.816 49.100 1.00 88.25 145 SER A CA 1
ATOM 1131 C C . SER A 1 145 ? -34.873 24.140 49.311 1.00 88.25 145 SER A C 1
ATOM 1133 O O . SER A 1 145 ? -35.230 24.777 50.303 1.00 88.25 145 SER A O 1
ATOM 1135 N N . GLU A 1 146 ? -35.759 23.664 48.430 1.00 87.69 146 GLU A N 1
ATOM 1136 C CA . GLU A 1 146 ? -37.213 23.819 48.579 1.00 87.69 146 GLU A CA 1
ATOM 1137 C C . GLU A 1 146 ? -37.760 23.087 49.812 1.00 87.69 146 GLU A C 1
ATOM 1139 O O . GLU A 1 146 ? -38.618 23.619 50.521 1.00 87.69 146 GLU A O 1
ATOM 1144 N N . LEU A 1 147 ? -37.260 21.879 50.093 1.00 84.38 147 LEU A N 1
ATOM 1145 C CA . LEU A 1 147 ? -37.641 21.102 51.276 1.00 84.38 147 LEU A CA 1
ATOM 1146 C C . LEU A 1 147 ? -37.143 21.740 52.576 1.00 84.38 147 LEU A C 1
ATOM 1148 O O . LEU A 1 147 ? -37.830 21.653 53.586 1.00 84.38 147 LEU A O 1
ATOM 1152 N N . GLN A 1 148 ? -35.985 22.403 52.556 1.00 75.94 148 GLN A N 1
ATOM 1153 C CA . GLN A 1 148 ? -35.453 23.135 53.708 1.00 75.94 148 GLN A CA 1
ATOM 1154 C C . GLN A 1 148 ? -36.199 24.461 53.952 1.00 75.94 148 GLN A C 1
ATOM 1156 O O . GLN A 1 148 ? -36.325 24.896 55.095 1.00 75.94 148 GLN A O 1
ATOM 1161 N N . GLY A 1 149 ? -36.702 25.098 52.887 1.00 68.94 149 GLY A N 1
ATOM 1162 C CA . GLY A 1 149 ? -37.504 26.325 52.957 1.00 68.94 149 GLY A CA 1
ATOM 1163 C C . GLY A 1 149 ? -38.976 26.101 53.321 1.00 68.94 149 GLY A C 1
ATOM 1164 O O . GLY A 1 149 ? -39.645 27.025 53.786 1.00 68.94 149 GLY A O 1
ATOM 1165 N N . LYS A 1 150 ? -39.497 24.882 53.144 1.00 66.06 150 LYS A N 1
ATOM 1166 C CA . LYS A 1 150 ? -40.784 24.476 53.711 1.00 66.06 150 LYS A CA 1
ATOM 1167 C C . LYS A 1 150 ? -40.552 24.016 55.141 1.00 66.06 150 LYS A C 1
ATOM 1169 O O . LYS A 1 150 ? -40.071 22.916 55.365 1.00 66.06 150 LYS A O 1
ATOM 1174 N N . ASP A 1 151 ? -40.928 24.859 56.095 1.00 58.78 151 ASP A N 1
ATOM 1175 C CA . ASP A 1 151 ? -41.002 24.515 57.514 1.00 58.78 151 ASP A CA 1
ATOM 1176 C C . ASP A 1 151 ? -41.982 23.334 57.671 1.00 58.78 151 ASP A C 1
ATOM 1178 O O . ASP A 1 151 ? -43.206 23.501 57.730 1.00 58.78 151 ASP A O 1
ATOM 1182 N N . ILE A 1 152 ? -41.461 22.105 57.607 1.00 61.84 152 ILE A N 1
ATOM 1183 C CA . ILE A 1 152 ? -42.229 20.897 57.889 1.00 61.84 152 ILE A CA 1
ATOM 1184 C C . ILE A 1 152 ? -42.495 20.965 59.386 1.00 61.84 152 ILE A C 1
ATOM 1186 O O . ILE A 1 152 ? -41.647 20.583 60.189 1.00 61.84 152 ILE A O 1
ATOM 1190 N N . LYS A 1 153 ? -43.661 21.502 59.766 1.00 58.75 153 LYS A N 1
ATOM 1191 C CA . LYS A 1 153 ? -44.160 21.381 61.135 1.00 58.75 153 LYS A CA 1
ATOM 1192 C C . LYS A 1 153 ? -44.080 19.907 61.516 1.00 58.75 153 LYS A C 1
ATOM 1194 O O . LYS A 1 153 ? -44.788 19.090 60.929 1.00 58.75 153 LYS A O 1
ATOM 1199 N N . ASP A 1 154 ? -43.206 19.596 62.471 1.00 58.25 154 ASP A N 1
ATOM 1200 C CA . ASP A 1 154 ? -43.183 18.312 63.164 1.00 58.25 154 ASP A CA 1
ATOM 1201 C C . ASP A 1 154 ? -44.623 18.066 63.644 1.00 58.25 154 ASP A C 1
ATOM 1203 O O . ASP A 1 154 ? -45.149 18.907 64.387 1.00 58.25 154 ASP A O 1
ATOM 1207 N N . PRO A 1 155 ? -45.322 17.021 63.162 1.00 58.38 155 PRO A N 1
ATOM 1208 C CA . PRO A 1 155 ? -46.666 16.720 63.614 1.00 58.38 155 PRO A CA 1
ATOM 1209 C C . PRO A 1 155 ? -46.541 16.161 65.030 1.00 58.38 155 PRO A C 1
ATOM 1211 O O . PRO A 1 155 ? -46.559 14.954 65.245 1.00 58.38 155 PRO A O 1
ATOM 1214 N N . LYS A 1 156 ? -46.351 17.045 66.004 1.00 63.34 156 LYS A N 1
ATOM 1215 C CA . LYS A 1 156 ? -46.514 16.720 67.412 1.00 63.34 156 LYS A CA 1
ATOM 1216 C C . LYS A 1 156 ? -47.802 17.347 67.886 1.00 63.34 156 LYS A C 1
ATOM 1218 O O . LYS A 1 156 ? -47.834 18.546 68.137 1.00 63.34 156 LYS A O 1
ATOM 1223 N N . GLU A 1 157 ? -48.817 16.501 67.988 1.00 43.97 157 GLU A N 1
ATOM 1224 C CA . GLU A 1 157 ? -49.596 16.288 69.212 1.00 43.97 157 GLU A CA 1
ATOM 1225 C C . GLU A 1 157 ? -50.019 14.816 69.275 1.00 43.97 157 GLU A C 1
ATOM 1227 O O . GLU A 1 157 ? -50.550 14.305 68.262 1.00 43.97 157 GLU A O 1
#

Sequence (157 aa):
MNLFNKLGGRIQKSPFKVLLLTILTFALLIVGAINVKMATGSETLVDVNSSAYISNKVMEDNFGGDSILILFEGDQDELLSIENIEKMWEVENQFKYEEDIFSFMSTASIVHQMTDRQTTMIKEQVLTISGGLKEMSNKLIEVGSELQGKDIKDPKE

Foldseek 3Di:
DVPVVVVVVVCVVCVPVVVVVVVVVVVVVVVVVVPDDDDDDPVVVDPCPDPVNVVLVVCCVVPNHDDDDDDDDDDPVPCPPPVNLVVVVVVVVVCVPDPRDPDDDDPSVVVVVVVVVVVVVVVVVVVVVVVVVVVVVVVVVVVVVVVVVPPPPPPDD